Protein AF-A0A1U7WMT5-F1 (afdb_monomer_lite)

Radius of gyration: 21.85 Å; chains: 1; bounding box: 41×40×58 Å

Organism: Nicotiana sylvestris (NCBI:txid4096)

pLDDT: mean 90.39, std 6.58, range [62.38, 97.44]

Sequence (151 aa):
MSKIEEIDPRVKAYLYDIAYHRWSRVHATVNRTWTMTSNIAESLNDVTKYARELPIVELLEYMRTLLERWTKEKLLKVKGTFTYLGYKFNKELDDNRTLSHKLMVRASTNYIHTVIDGVRRYIVCLENKKCSCGQFQLDELPCPHALATLR

Secondary structure (DSSP, 8-state):
-HHHHTT-HHHHHHHHHT-HHHH-GGG-SS--TTT--THHHHHHHHHHTTGGGS-HHHHHHHHHHHHHHHHHHHHHHHHT--SSS-HHHHHHHHHHHHHHTT-EEEESSSSEEEEEETTEEEEEETTTTEETTSHHHHHSS--HHHHHTT-

Structure (mmCIF, N/CA/C/O backbone):
data_AF-A0A1U7WMT5-F1
#
_entry.id   AF-A0A1U7WMT5-F1
#
loop_
_atom_site.group_PDB
_atom_site.id
_atom_site.type_symbol
_atom_site.label_atom_id
_atom_site.label_alt_id
_atom_site.label_comp_id
_atom_site.label_asym_id
_atom_site.label_entity_id
_atom_site.label_seq_id
_atom_site.pdbx_PDB_ins_code
_atom_site.Cartn_x
_atom_site.Cartn_y
_atom_site.Cartn_z
_atom_site.occupancy
_atom_site.B_iso_or_equiv
_atom_site.auth_seq_id
_atom_site.auth_comp_id
_atom_site.auth_asym_id
_atom_site.auth_atom_id
_atom_site.pdbx_PDB_model_num
ATOM 1 N N . MET A 1 1 ? -7.097 -18.917 -9.344 1.00 81.06 1 MET A N 1
ATOM 2 C CA . MET A 1 1 ? -8.405 -19.468 -8.932 1.00 81.06 1 MET A CA 1
ATOM 3 C C . MET A 1 1 ? -8.297 -20.921 -8.488 1.00 81.06 1 MET A C 1
ATOM 5 O O . MET A 1 1 ? -8.842 -21.209 -7.437 1.00 81.06 1 MET A O 1
ATOM 9 N N . SER A 1 2 ? -7.532 -21.790 -9.164 1.00 85.56 2 SER A N 1
ATOM 10 C CA . SER A 1 2 ? -7.352 -23.202 -8.757 1.00 85.56 2 SER A CA 1
ATOM 11 C C . SER A 1 2 ? -6.867 -23.379 -7.309 1.00 85.56 2 SER A C 1
ATOM 13 O O . SER A 1 2 ? -7.491 -24.092 -6.543 1.00 85.56 2 SER A O 1
ATOM 15 N N . LYS A 1 3 ? -5.865 -22.601 -6.871 1.00 89.00 3 LYS A N 1
ATOM 16 C CA . LYS A 1 3 ? -5.410 -22.614 -5.464 1.00 89.00 3 LYS A CA 1
ATOM 17 C C . LYS A 1 3 ? -6.481 -22.208 -4.437 1.00 89.00 3 LYS A C 1
ATOM 19 O O . LYS A 1 3 ? -6.390 -22.593 -3.286 1.00 89.00 3 LYS A O 1
ATOM 24 N N . ILE A 1 4 ? -7.452 -21.374 -4.822 1.00 86.44 4 ILE A N 1
ATOM 25 C CA . ILE A 1 4 ? -8.545 -20.949 -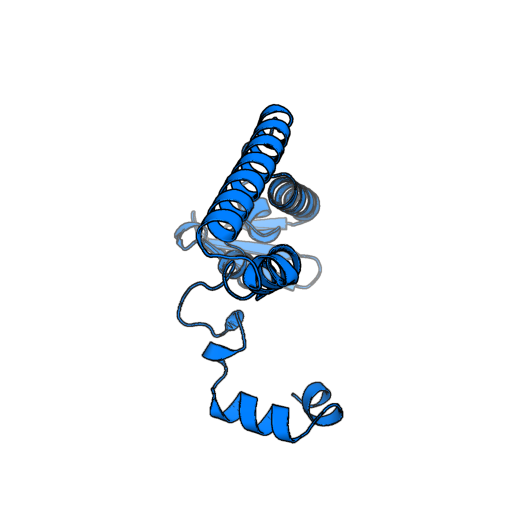3.923 1.00 86.44 4 ILE A CA 1
ATOM 26 C C . ILE A 1 4 ? -9.605 -22.051 -3.844 1.00 86.44 4 ILE A C 1
ATOM 28 O O . ILE A 1 4 ? -10.160 -22.306 -2.783 1.00 86.44 4 ILE A O 1
ATOM 32 N N . GLU A 1 5 ? -9.854 -22.719 -4.967 1.00 89.44 5 GLU A N 1
ATOM 33 C CA . GLU A 1 5 ? -10.761 -23.862 -5.069 1.00 89.44 5 GLU A CA 1
ATOM 34 C C . GLU A 1 5 ? -10.283 -25.071 -4.263 1.00 89.44 5 GLU A C 1
ATOM 36 O O . GLU A 1 5 ? -11.106 -25.754 -3.667 1.00 89.44 5 GLU A O 1
ATOM 41 N N . GLU A 1 6 ? -8.965 -25.285 -4.189 1.00 93.25 6 GLU A N 1
ATOM 42 C CA . GLU A 1 6 ? -8.343 -26.295 -3.322 1.00 93.25 6 GLU A CA 1
ATOM 43 C C . GLU A 1 6 ? -8.605 -26.046 -1.826 1.00 93.25 6 GLU A C 1
ATOM 45 O O . GLU A 1 6 ? -8.640 -26.999 -1.052 1.00 93.25 6 GLU A O 1
ATOM 50 N N . ILE A 1 7 ? -8.795 -24.786 -1.410 1.00 91.94 7 ILE A N 1
ATOM 51 C CA . ILE A 1 7 ? -9.085 -24.424 -0.013 1.00 91.94 7 ILE A CA 1
ATOM 52 C C . ILE A 1 7 ? -10.578 -24.594 0.280 1.00 91.94 7 ILE A C 1
ATOM 54 O O . ILE A 1 7 ? -10.950 -25.283 1.226 1.00 91.94 7 ILE A O 1
ATOM 58 N N . ASP A 1 8 ? -11.433 -23.939 -0.510 1.00 92.19 8 ASP A N 1
ATOM 59 C CA . ASP A 1 8 ? -12.888 -24.067 -0.408 1.00 92.19 8 ASP A CA 1
ATOM 60 C C . ASP A 1 8 ? -13.551 -23.701 -1.754 1.00 92.19 8 ASP A C 1
ATOM 62 O O . ASP A 1 8 ? -13.516 -22.535 -2.178 1.00 92.19 8 ASP A O 1
ATOM 66 N N . PRO A 1 9 ? -14.223 -24.656 -2.425 1.00 91.19 9 PRO A N 1
ATOM 67 C CA . PRO A 1 9 ? -14.926 -24.409 -3.684 1.00 91.19 9 PRO A CA 1
ATOM 68 C C . PRO A 1 9 ? -15.993 -23.307 -3.598 1.00 91.19 9 PRO A C 1
ATOM 70 O O . PRO A 1 9 ? -16.239 -22.596 -4.576 1.00 91.19 9 PRO A O 1
ATOM 73 N N . ARG A 1 10 ? -16.611 -23.109 -2.426 1.00 94.06 10 ARG A N 1
ATOM 74 C CA . ARG A 1 10 ? -17.639 -22.075 -2.215 1.00 94.06 10 ARG A CA 1
ATOM 75 C C . ARG A 1 10 ? -17.046 -20.675 -2.285 1.00 94.06 10 ARG A C 1
ATOM 77 O O . ARG A 1 10 ? -17.693 -19.759 -2.788 1.00 94.06 10 ARG A O 1
ATOM 84 N N . VAL A 1 11 ? -15.798 -20.510 -1.842 1.00 91.81 11 VAL A N 1
ATOM 85 C CA . VAL A 1 11 ? -15.089 -19.226 -1.908 1.00 91.81 11 VAL A CA 1
ATOM 86 C C . VAL A 1 11 ? -14.852 -18.836 -3.361 1.00 91.81 11 VAL A C 1
ATOM 88 O O . VAL A 1 11 ? -15.065 -17.682 -3.723 1.00 91.81 11 VAL A O 1
ATOM 91 N N . LYS A 1 12 ? -14.490 -19.792 -4.226 1.00 89.50 12 LYS A N 1
ATOM 92 C CA . LYS A 1 12 ? -14.370 -19.540 -5.669 1.00 89.50 12 LYS A CA 1
ATOM 93 C C . LYS A 1 12 ? -15.686 -19.011 -6.245 1.00 89.50 12 LYS A C 1
ATOM 95 O O . LYS A 1 12 ? -15.663 -17.972 -6.902 1.00 89.50 12 LYS A O 1
ATOM 100 N N . ALA A 1 13 ? -16.803 -19.695 -5.988 1.00 91.25 13 ALA A N 1
ATOM 101 C CA . ALA A 1 13 ? -18.118 -19.283 -6.486 1.00 91.25 13 ALA A CA 1
ATOM 102 C C . ALA A 1 13 ? -18.495 -17.872 -6.001 1.00 91.25 13 ALA A C 1
ATOM 104 O O . ALA A 1 13 ? -18.848 -17.018 -6.811 1.00 91.25 13 ALA A O 1
ATOM 105 N N . TYR A 1 14 ? -18.311 -17.600 -4.707 1.00 93.38 14 TYR A N 1
ATOM 106 C CA . TYR A 1 14 ? -18.559 -16.284 -4.123 1.00 93.38 14 TYR A CA 1
ATOM 107 C C . TYR A 1 14 ? -17.698 -15.179 -4.754 1.00 93.38 14 TYR A C 1
ATOM 109 O O . TYR A 1 14 ? -18.219 -14.131 -5.122 1.00 93.38 14 TYR A O 1
ATOM 117 N N . LEU A 1 15 ? -16.389 -15.402 -4.932 1.00 91.31 15 LEU A N 1
ATOM 118 C CA . LEU A 1 15 ? -15.484 -14.412 -5.534 1.00 91.31 15 LEU A CA 1
ATOM 119 C C . LEU A 1 15 ? -15.850 -14.082 -6.988 1.00 91.31 15 LEU A C 1
ATOM 121 O O . LEU A 1 15 ? -15.633 -12.952 -7.434 1.00 91.31 15 LEU A O 1
ATOM 125 N N . TYR A 1 16 ? -16.391 -15.048 -7.731 1.00 90.44 16 TYR A N 1
ATOM 126 C CA . TYR A 1 16 ? -16.929 -14.785 -9.063 1.00 90.44 16 TYR A CA 1
ATOM 127 C C . TYR A 1 16 ? -18.209 -13.947 -9.004 1.00 90.44 16 TYR A C 1
ATOM 129 O O . TYR A 1 16 ? -18.306 -12.975 -9.750 1.00 90.44 16 TYR A O 1
ATOM 137 N N . ASP A 1 17 ? -19.128 -14.267 -8.090 1.00 93.50 17 ASP A N 1
ATOM 138 C CA . ASP A 1 17 ? -20.404 -13.560 -7.918 1.00 93.50 17 ASP A CA 1
ATOM 139 C C . ASP A 1 17 ? -20.213 -12.076 -7.556 1.00 93.50 17 ASP A C 1
ATOM 141 O O . ASP A 1 17 ? -20.774 -11.182 -8.187 1.00 93.50 17 ASP A O 1
ATOM 145 N N . ILE A 1 18 ? -19.314 -11.779 -6.613 1.00 91.88 18 ILE A N 1
ATOM 146 C CA . ILE A 1 18 ? -19.033 -10.391 -6.211 1.00 91.88 18 ILE A CA 1
ATOM 147 C C . ILE A 1 18 ? -18.161 -9.615 -7.218 1.00 91.88 18 ILE A C 1
ATOM 149 O O . ILE A 1 18 ? -17.979 -8.407 -7.058 1.00 91.88 18 ILE A O 1
ATOM 153 N N . ALA A 1 19 ? -17.634 -10.290 -8.245 1.00 90.56 19 ALA A N 1
ATOM 154 C CA . ALA A 1 19 ? -16.747 -9.780 -9.291 1.00 90.56 19 ALA A CA 1
ATOM 155 C C . ALA A 1 19 ? -15.371 -9.235 -8.836 1.00 90.56 19 ALA A C 1
ATOM 157 O O . ALA A 1 19 ? -15.168 -8.719 -7.735 1.00 90.56 19 ALA A O 1
ATOM 158 N N . TYR A 1 20 ? -14.397 -9.293 -9.755 1.00 88.88 20 TYR A N 1
ATOM 159 C CA . TYR A 1 20 ? -12.979 -8.979 -9.512 1.00 88.88 20 TYR A CA 1
ATOM 160 C C . TYR A 1 20 ? -12.715 -7.613 -8.873 1.00 88.88 20 TYR A C 1
ATOM 162 O O . TYR A 1 20 ? -11.847 -7.502 -8.009 1.00 88.88 20 TYR A O 1
ATOM 170 N N . HIS A 1 21 ? -13.467 -6.580 -9.258 1.00 87.19 21 HIS A N 1
ATOM 171 C CA . HIS A 1 21 ? -13.279 -5.221 -8.746 1.00 87.19 21 HIS A CA 1
ATOM 172 C C . HIS A 1 21 ? -13.530 -5.095 -7.234 1.00 87.19 21 HIS A C 1
ATOM 174 O O . HIS A 1 21 ? -13.096 -4.118 -6.619 1.00 87.19 21 HIS A O 1
ATOM 180 N N . ARG A 1 22 ? -14.228 -6.063 -6.618 1.00 85.50 22 ARG A N 1
ATOM 181 C CA . ARG A 1 22 ? -14.501 -6.060 -5.177 1.00 85.50 22 ARG A CA 1
ATOM 182 C C . ARG A 1 22 ? -13.407 -6.716 -4.348 1.00 85.50 22 ARG A C 1
ATOM 184 O O . ARG A 1 22 ? -13.214 -6.276 -3.218 1.00 85.50 22 ARG A O 1
ATOM 191 N N . TRP A 1 23 ? -12.683 -7.693 -4.889 1.00 85.06 23 TRP A N 1
ATOM 192 C CA . TRP A 1 23 ? -11.716 -8.492 -4.124 1.00 85.06 23 TRP A CA 1
ATOM 193 C C . TRP A 1 23 ? -10.271 -8.411 -4.627 1.00 85.06 23 TRP A C 1
ATOM 195 O O . TRP A 1 23 ? -9.355 -8.754 -3.885 1.00 85.06 23 TRP A O 1
ATOM 205 N N . SER A 1 24 ? -10.033 -7.926 -5.847 1.00 85.50 24 SER A N 1
ATOM 206 C CA . SER A 1 24 ? -8.689 -7.714 -6.388 1.00 85.50 24 SER A CA 1
ATOM 207 C C . SER A 1 24 ? -8.391 -6.228 -6.549 1.00 85.50 24 SER A C 1
ATOM 209 O O . SER A 1 24 ? -9.080 -5.523 -7.287 1.00 85.50 24 SER A O 1
ATOM 211 N N . ARG A 1 25 ? -7.306 -5.761 -5.913 1.00 84.88 25 ARG A N 1
ATOM 212 C CA . ARG A 1 25 ? -6.805 -4.378 -6.045 1.00 84.88 25 ARG A CA 1
ATOM 213 C C . ARG A 1 25 ? -6.540 -3.995 -7.503 1.00 84.88 25 ARG A C 1
ATOM 215 O O . ARG A 1 25 ? -6.840 -2.876 -7.892 1.00 84.88 25 ARG A O 1
ATOM 222 N N . VAL A 1 26 ? -6.032 -4.932 -8.306 1.00 83.44 26 VAL A N 1
ATOM 223 C CA . VAL A 1 26 ? -5.700 -4.725 -9.731 1.00 83.44 26 VAL A CA 1
ATOM 224 C C . VAL A 1 26 ? -6.928 -4.405 -10.580 1.00 83.44 26 VAL A C 1
ATOM 226 O O . VAL A 1 26 ? -6.812 -3.714 -11.586 1.00 83.44 26 VAL A O 1
ATOM 229 N N . HIS A 1 27 ? -8.102 -4.887 -10.175 1.00 86.19 27 HIS A N 1
ATOM 230 C CA . HIS A 1 27 ? -9.350 -4.693 -10.910 1.00 86.19 27 HIS A CA 1
ATOM 231 C C . HIS A 1 27 ? -10.276 -3.664 -10.256 1.00 86.19 27 HIS A C 1
ATOM 233 O O . HIS A 1 27 ? -11.398 -3.478 -10.725 1.00 86.19 27 HIS A O 1
ATOM 239 N N . ALA A 1 28 ? -9.853 -3.022 -9.165 1.00 83.56 28 ALA A N 1
ATOM 240 C CA . ALA A 1 28 ? -10.669 -2.033 -8.481 1.00 83.56 28 ALA A CA 1
ATOM 241 C C . ALA A 1 28 ? -10.879 -0.796 -9.371 1.00 83.56 28 ALA A C 1
ATOM 243 O O . ALA A 1 28 ? -9.951 -0.298 -10.003 1.00 83.56 28 ALA A O 1
ATOM 244 N N . THR A 1 29 ? -12.112 -0.290 -9.407 1.00 80.50 29 THR A N 1
ATOM 245 C CA . THR A 1 29 ? -12.479 0.924 -10.160 1.00 80.50 29 THR A CA 1
ATOM 246 C C . THR A 1 29 ? -12.039 2.209 -9.465 1.00 80.50 29 THR A C 1
ATOM 248 O O . THR A 1 29 ? -11.907 3.250 -10.100 1.00 80.50 29 THR A O 1
ATOM 251 N N . VAL A 1 30 ? -11.815 2.129 -8.156 1.00 80.38 30 VAL A N 1
ATOM 252 C CA . VAL A 1 30 ? -11.311 3.207 -7.306 1.00 80.38 30 VAL A CA 1
ATOM 253 C C . VAL A 1 30 ? -9.978 2.786 -6.724 1.00 80.38 30 VAL A C 1
ATOM 255 O O . VAL A 1 30 ? -9.740 1.589 -6.534 1.00 80.38 30 VAL A O 1
ATOM 258 N N . ASN A 1 31 ? -9.121 3.753 -6.400 1.00 75.00 31 ASN A N 1
ATOM 259 C CA . ASN A 1 31 ? -7.871 3.393 -5.771 1.00 75.00 31 ASN A CA 1
ATOM 260 C C . ASN A 1 31 ? -8.108 2.879 -4.342 1.00 75.00 31 ASN A C 1
ATOM 262 O O . ASN A 1 31 ? -8.660 3.581 -3.497 1.00 75.00 31 ASN A O 1
ATOM 266 N N . ARG A 1 32 ? -7.705 1.632 -4.087 1.00 74.88 32 ARG A N 1
ATOM 267 C CA . ARG A 1 32 ? -7.849 0.963 -2.790 1.00 74.88 32 ARG A CA 1
ATOM 268 C C . ARG A 1 32 ? -6.508 0.646 -2.125 1.00 74.88 32 ARG A C 1
ATOM 270 O O . ARG A 1 32 ? -6.489 -0.193 -1.225 1.00 74.88 32 ARG A O 1
ATOM 277 N N . THR A 1 33 ? -5.403 1.277 -2.547 1.00 73.69 33 THR A N 1
ATOM 278 C CA . THR A 1 33 ? -4.041 1.041 -2.020 1.00 73.69 33 THR A CA 1
ATOM 279 C C . THR A 1 33 ? -3.998 0.926 -0.497 1.00 73.69 33 THR A C 1
ATOM 281 O O . THR A 1 33 ? -3.347 0.029 0.034 1.00 73.69 33 THR A O 1
ATOM 284 N N . TRP A 1 34 ? -4.741 1.790 0.198 1.00 67.81 34 TRP A N 1
ATOM 285 C CA . TRP A 1 34 ? -4.631 1.977 1.646 1.00 67.81 34 TRP A CA 1
ATOM 286 C C . TRP A 1 34 ? -5.826 1.461 2.458 1.00 67.81 34 TRP A C 1
ATOM 288 O O . TRP A 1 34 ? -5.753 1.434 3.682 1.00 67.81 34 TRP A O 1
ATOM 298 N N . THR A 1 35 ? -6.917 1.046 1.808 1.00 62.38 35 THR A N 1
ATOM 299 C CA . THR A 1 35 ? -8.229 0.851 2.469 1.00 62.38 35 THR A CA 1
ATOM 300 C C . THR A 1 35 ? -8.657 -0.616 2.571 1.00 62.38 35 THR A C 1
ATOM 302 O O . THR A 1 35 ? -9.658 -0.922 3.205 1.00 62.38 35 THR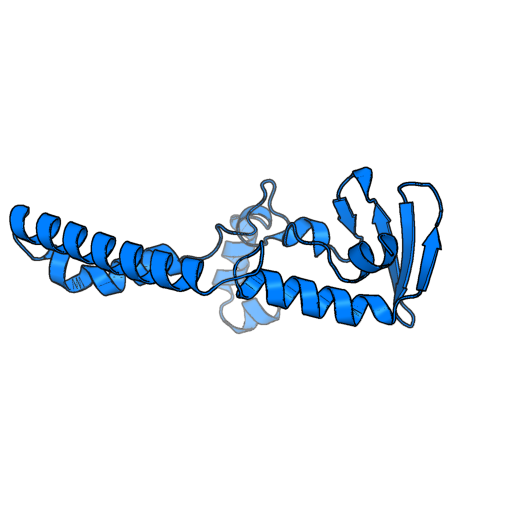 A O 1
ATOM 305 N N . MET A 1 36 ? -7.925 -1.552 1.959 1.00 65.00 36 MET A N 1
ATOM 306 C CA . MET A 1 36 ? -8.339 -2.965 1.915 1.00 65.00 36 MET A CA 1
ATOM 307 C C . MET A 1 36 ? -7.978 -3.799 3.149 1.00 65.00 36 MET A C 1
ATOM 309 O O . MET A 1 36 ? -8.175 -5.011 3.125 1.00 65.00 36 MET A O 1
ATOM 313 N N . THR A 1 37 ? -7.442 -3.201 4.212 1.00 71.44 37 THR A N 1
ATOM 314 C CA . THR A 1 37 ? -7.078 -3.948 5.420 1.00 71.44 37 THR A CA 1
ATOM 315 C C . THR A 1 37 ? -8.100 -3.719 6.529 1.00 71.44 37 THR A C 1
ATOM 317 O O . THR A 1 37 ? -8.402 -2.588 6.905 1.00 71.44 37 THR A O 1
ATOM 320 N N . SER A 1 38 ? -8.614 -4.812 7.093 1.00 77.62 38 SER A N 1
ATOM 321 C CA . SER A 1 38 ? -9.412 -4.796 8.324 1.00 77.62 38 SER A CA 1
ATOM 322 C C . SER A 1 38 ? -8.565 -4.486 9.559 1.00 77.62 38 SER A C 1
ATOM 324 O O . SER A 1 38 ? -9.132 -4.231 10.614 1.00 77.62 38 SER A O 1
ATOM 326 N N . ASN A 1 39 ? -7.233 -4.423 9.430 1.00 83.12 39 ASN A N 1
ATOM 327 C CA . ASN A 1 39 ? -6.281 -4.217 10.524 1.00 83.12 39 ASN A CA 1
ATOM 328 C C . ASN A 1 39 ? -6.655 -3.061 11.465 1.00 83.12 39 ASN A C 1
ATOM 330 O O . ASN A 1 39 ? -6.453 -3.179 12.667 1.00 83.12 39 ASN A O 1
ATOM 334 N N . ILE A 1 40 ? -7.188 -1.945 10.946 1.00 82.94 40 ILE A N 1
ATOM 335 C CA . ILE A 1 40 ? -7.619 -0.817 11.792 1.00 82.94 40 ILE A CA 1
ATOM 336 C C . ILE A 1 40 ? -8.815 -1.230 12.654 1.00 82.94 40 ILE A C 1
ATOM 338 O O . ILE A 1 40 ? -8.800 -1.023 13.864 1.00 82.94 40 ILE A O 1
ATOM 342 N N . ALA A 1 41 ? -9.838 -1.826 12.039 1.00 87.50 41 ALA A N 1
ATOM 343 C CA . ALA A 1 41 ? -11.029 -2.286 12.741 1.00 87.50 41 ALA A CA 1
ATOM 344 C C . ALA A 1 41 ? -10.700 -3.420 13.721 1.00 87.50 41 ALA A C 1
ATOM 346 O O . ALA A 1 41 ? -11.165 -3.393 14.852 1.00 87.50 41 ALA A O 1
ATOM 347 N N . GLU A 1 42 ? -9.865 -4.380 13.323 1.00 90.31 42 GLU A N 1
ATOM 348 C CA . GLU A 1 42 ? -9.401 -5.485 14.168 1.00 90.31 42 GLU A CA 1
ATOM 349 C C . GLU A 1 42 ? -8.598 -4.979 15.366 1.00 90.31 42 GLU A C 1
ATOM 351 O O . GLU A 1 42 ? -8.906 -5.339 16.496 1.00 90.31 42 GLU A O 1
ATOM 356 N N . SER A 1 43 ? -7.635 -4.081 15.140 1.00 90.12 43 SER A N 1
ATOM 357 C CA . SER A 1 43 ? -6.833 -3.474 16.206 1.00 90.12 43 SER A CA 1
ATOM 358 C C . SER A 1 43 ? -7.698 -2.676 17.185 1.00 90.12 43 SER A C 1
ATOM 360 O O . SER A 1 43 ? -7.552 -2.815 18.398 1.00 90.12 43 SER A O 1
ATOM 362 N N . LEU A 1 44 ? -8.646 -1.880 16.679 1.00 90.31 44 LEU A N 1
ATOM 363 C CA . LEU A 1 44 ? -9.601 -1.163 17.523 1.00 90.31 44 LEU A CA 1
ATOM 364 C C . LEU A 1 44 ? -10.525 -2.116 18.286 1.00 90.31 44 LEU A C 1
ATOM 366 O O . LEU A 1 44 ? -10.791 -1.883 19.464 1.00 90.31 44 LEU A O 1
ATOM 370 N N . ASN A 1 45 ? -11.018 -3.177 17.645 1.00 91.19 45 ASN A N 1
ATOM 371 C CA . ASN A 1 45 ? -11.874 -4.178 18.279 1.00 91.19 45 ASN A CA 1
ATOM 372 C C . ASN A 1 45 ? -11.148 -4.908 19.407 1.00 91.19 45 ASN A C 1
ATOM 374 O O . ASN A 1 45 ? -11.735 -5.087 20.469 1.00 91.19 45 ASN A O 1
ATOM 378 N N . ASP A 1 46 ? -9.889 -5.282 19.193 1.00 93.62 46 ASP A N 1
ATOM 379 C CA . ASP A 1 46 ? -9.069 -5.970 20.186 1.00 93.62 46 ASP A CA 1
ATOM 380 C C . ASP A 1 46 ? -8.794 -5.075 21.400 1.00 93.62 46 ASP A C 1
ATOM 382 O O . ASP A 1 46 ? -9.110 -5.431 22.536 1.00 93.62 46 ASP A O 1
ATOM 386 N N . VAL A 1 47 ? -8.326 -3.846 21.161 1.00 93.44 47 VAL A N 1
ATOM 387 C CA . VAL A 1 47 ? -7.989 -2.908 22.241 1.00 93.44 47 VAL A CA 1
ATOM 388 C C . VAL A 1 47 ? -9.230 -2.448 23.011 1.00 93.44 47 VAL A C 1
ATOM 390 O O . VAL A 1 47 ? -9.164 -2.255 24.220 1.00 93.44 47 VAL A O 1
ATOM 393 N N . THR A 1 48 ? -10.383 -2.301 22.351 1.00 93.12 48 THR A N 1
ATOM 394 C CA . THR A 1 48 ? -11.627 -1.862 23.015 1.00 93.12 48 THR A CA 1
ATOM 395 C C . THR A 1 48 ? -12.501 -3.005 23.526 1.00 93.12 48 THR A C 1
ATOM 397 O O . THR A 1 48 ? -13.564 -2.729 24.077 1.00 93.12 48 THR A O 1
ATOM 400 N N . LYS A 1 49 ? -12.079 -4.270 23.381 1.00 94.44 49 LYS A N 1
ATOM 401 C CA . LYS A 1 49 ? -12.902 -5.456 23.667 1.00 94.44 49 LYS A CA 1
ATOM 402 C C . LYS A 1 49 ? -13.586 -5.398 25.035 1.00 94.44 49 LYS A C 1
ATOM 404 O O . LYS A 1 49 ? -14.804 -5.499 25.098 1.00 94.44 49 LYS A O 1
ATOM 409 N N . TYR A 1 50 ? -12.811 -5.187 26.097 1.00 92.19 50 TYR A N 1
ATOM 410 C CA . TYR A 1 50 ? -13.324 -5.143 27.473 1.00 92.19 50 TYR A CA 1
ATOM 411 C C . TYR A 1 50 ? -13.906 -3.779 27.847 1.00 92.19 50 TYR A C 1
ATOM 413 O O . TYR A 1 50 ? -14.851 -3.694 28.621 1.00 92.19 50 TYR A O 1
ATOM 421 N N . ALA A 1 51 ? -13.382 -2.698 27.261 1.00 92.00 51 ALA A N 1
ATOM 422 C CA . ALA A 1 51 ? -13.865 -1.351 27.547 1.00 92.00 51 ALA A CA 1
ATOM 423 C C . ALA A 1 51 ? -15.342 -1.166 27.159 1.00 92.00 51 ALA A C 1
ATOM 425 O O . ALA A 1 51 ? -16.043 -0.377 27.779 1.00 92.00 51 ALA A O 1
ATOM 426 N N . ARG A 1 52 ? -15.831 -1.910 26.157 1.00 93.19 52 ARG A N 1
ATOM 427 C CA . ARG A 1 52 ? -17.233 -1.869 25.703 1.00 93.19 52 ARG A CA 1
ATOM 428 C C . ARG A 1 52 ? -18.247 -2.343 26.741 1.00 93.19 52 ARG A C 1
ATOM 430 O O . ARG A 1 52 ? -19.422 -2.031 26.590 1.00 93.19 52 ARG A O 1
ATOM 437 N N . GLU A 1 53 ? -17.813 -3.089 27.751 1.00 94.94 53 GLU A N 1
ATOM 438 C CA . GLU A 1 53 ? -18.675 -3.554 28.844 1.00 94.94 53 GLU A CA 1
ATOM 439 C C . GLU A 1 53 ? -18.792 -2.514 29.971 1.00 94.94 53 GLU A C 1
ATOM 441 O O . GLU A 1 53 ? -19.609 -2.671 30.877 1.00 94.94 53 GLU A O 1
ATOM 446 N N . LEU A 1 54 ? -17.997 -1.439 29.915 1.00 94.44 54 LEU A N 1
ATOM 447 C CA . LEU A 1 54 ? -18.005 -0.378 30.915 1.00 94.44 54 LEU A CA 1
ATOM 448 C C . LEU A 1 54 ? -19.216 0.558 30.744 1.00 94.44 54 LEU A C 1
ATOM 450 O O . LEU A 1 54 ? -19.710 0.749 29.626 1.00 94.44 54 LEU A O 1
ATOM 454 N N . PRO A 1 55 ? -19.663 1.224 31.826 1.00 97.25 55 PRO A N 1
ATOM 455 C CA . PRO A 1 55 ? -20.608 2.330 31.735 1.00 97.25 55 PRO A CA 1
ATOM 456 C C . PRO A 1 55 ? -20.130 3.411 30.758 1.00 97.25 55 PRO A C 1
ATOM 458 O O . PRO A 1 55 ? -18.933 3.640 30.592 1.00 97.25 55 PRO A O 1
ATOM 461 N N . ILE A 1 56 ? -21.072 4.140 30.151 1.00 95.19 56 ILE A N 1
ATOM 462 C CA . ILE A 1 56 ? -20.775 5.100 29.073 1.00 95.19 56 ILE A CA 1
ATOM 463 C C . ILE A 1 56 ? -19.687 6.124 29.436 1.00 95.19 56 ILE A C 1
ATOM 465 O O . ILE A 1 56 ? -18.846 6.448 28.603 1.00 95.19 56 ILE A O 1
ATOM 469 N N . VAL A 1 57 ? -19.668 6.603 30.682 1.00 96.81 57 VAL A N 1
ATOM 470 C CA . VAL A 1 57 ? -18.675 7.578 31.156 1.00 96.81 57 VAL A CA 1
ATOM 471 C C . VAL A 1 57 ? -17.273 6.966 31.185 1.00 96.81 57 VAL A C 1
ATOM 473 O O . VAL A 1 57 ? -16.323 7.574 30.698 1.00 96.81 57 VAL A O 1
ATOM 476 N N . GLU A 1 58 ? -17.148 5.744 31.697 1.00 96.38 58 GLU A N 1
ATOM 477 C CA . GLU A 1 58 ? -15.874 5.027 31.792 1.00 96.38 58 GLU A CA 1
ATOM 478 C C . GLU A 1 58 ? -15.355 4.603 30.415 1.00 96.38 58 GLU A C 1
ATOM 480 O O . GLU A 1 58 ? -14.161 4.721 30.138 1.00 96.38 58 GLU A O 1
ATOM 485 N N . LEU A 1 59 ? -16.248 4.188 29.512 1.00 95.25 59 LEU A N 1
ATOM 486 C CA . LEU A 1 59 ? -15.899 3.902 28.122 1.00 95.25 59 LEU A CA 1
ATOM 487 C C . LEU A 1 59 ? -15.325 5.142 27.420 1.00 95.25 59 LEU A C 1
ATOM 489 O O . LEU A 1 59 ? -14.303 5.047 26.738 1.00 95.25 59 LEU A O 1
ATOM 493 N N . LEU A 1 60 ? -15.961 6.306 27.578 1.00 95.94 60 LEU A N 1
ATOM 494 C CA . LEU A 1 60 ? -15.481 7.552 26.973 1.00 95.94 60 LEU A CA 1
ATOM 495 C C . LEU A 1 60 ? -14.118 7.968 27.537 1.00 95.94 60 LEU A C 1
ATOM 497 O O . LEU A 1 60 ? -13.238 8.377 26.778 1.00 95.94 60 LEU A O 1
ATOM 501 N N . GLU A 1 61 ? -13.917 7.812 28.845 1.00 96.69 61 GLU A N 1
ATOM 502 C CA . GLU A 1 61 ? -12.634 8.075 29.498 1.00 96.69 61 GLU A CA 1
ATOM 503 C C . GLU A 1 61 ? -11.534 7.119 28.997 1.00 96.69 61 GLU A C 1
ATOM 505 O O . GLU A 1 61 ? -10.422 7.545 28.663 1.00 96.69 61 GLU A O 1
ATOM 510 N N . TYR A 1 62 ? -11.860 5.835 28.826 1.00 95.94 62 TYR A N 1
ATOM 511 C CA . TYR A 1 62 ? -10.962 4.852 28.221 1.00 95.94 62 TYR A CA 1
ATOM 512 C C . TYR A 1 62 ? -10.585 5.231 26.781 1.00 95.94 62 TYR A C 1
ATOM 514 O O . TYR A 1 62 ? -9.408 5.218 26.413 1.00 95.94 62 TYR A O 1
ATOM 522 N N . MET A 1 63 ? -11.561 5.616 25.952 1.00 94.50 63 MET A N 1
ATOM 523 C CA . MET A 1 63 ? -11.292 6.044 24.576 1.00 94.50 63 MET A CA 1
ATOM 524 C C . MET A 1 63 ? -10.411 7.298 24.530 1.00 94.50 63 MET A C 1
ATOM 526 O O . MET A 1 63 ? -9.483 7.359 23.719 1.00 94.50 63 MET A O 1
ATOM 530 N N . ARG A 1 64 ? -10.658 8.280 25.409 1.00 96.44 64 ARG A N 1
ATOM 531 C CA . ARG A 1 64 ? -9.846 9.502 25.498 1.00 96.44 64 ARG A CA 1
ATOM 532 C C . ARG A 1 64 ? -8.392 9.171 25.820 1.00 96.44 64 ARG A C 1
ATOM 534 O O . ARG A 1 64 ? -7.497 9.556 25.068 1.00 96.44 64 ARG A O 1
ATOM 541 N N . THR A 1 65 ? -8.155 8.414 26.890 1.00 96.25 65 THR A N 1
ATOM 542 C CA . THR A 1 65 ? -6.798 8.039 27.325 1.00 96.25 65 THR A CA 1
ATOM 543 C C . THR A 1 65 ? -6.063 7.200 26.276 1.00 96.25 65 THR A C 1
ATOM 545 O O . THR A 1 65 ? -4.867 7.406 26.043 1.00 96.25 65 THR A O 1
ATOM 548 N N . LEU A 1 66 ? -6.773 6.311 25.574 1.00 95.25 66 LEU A N 1
ATOM 549 C CA . LEU A 1 66 ? -6.223 5.537 24.463 1.00 95.25 66 LEU A CA 1
ATOM 550 C C . LEU A 1 66 ? -5.740 6.439 23.318 1.00 95.25 66 LEU A C 1
ATOM 552 O O . LEU A 1 66 ? -4.597 6.309 22.870 1.00 95.25 66 LEU A O 1
ATOM 556 N N . LEU A 1 67 ? -6.592 7.363 22.864 1.00 94.31 67 LEU A N 1
ATOM 557 C CA . LEU A 1 67 ? -6.270 8.295 21.782 1.00 94.31 67 LEU A CA 1
ATOM 558 C C . LEU A 1 67 ? -5.134 9.241 22.167 1.00 94.31 67 LEU A C 1
ATOM 560 O O . LEU A 1 67 ? -4.240 9.490 21.354 1.00 94.31 67 LEU A O 1
ATOM 564 N N . GLU A 1 68 ? -5.123 9.737 23.403 1.00 96.31 68 GLU A N 1
ATOM 565 C CA . GLU A 1 68 ? -4.032 10.563 23.917 1.00 96.31 68 GLU A CA 1
ATOM 566 C C . GLU A 1 68 ? -2.697 9.816 23.890 1.00 96.31 68 GLU A C 1
ATOM 568 O O . GLU A 1 68 ? -1.700 10.358 23.405 1.00 96.31 68 GLU A O 1
ATOM 573 N N . ARG A 1 69 ? -2.667 8.567 24.374 1.00 95.62 69 ARG A N 1
ATOM 574 C CA . ARG A 1 69 ? -1.464 7.725 24.357 1.00 95.62 69 ARG A CA 1
ATOM 575 C C . ARG A 1 69 ? -0.960 7.514 22.932 1.00 95.62 69 ARG A C 1
ATOM 577 O O . ARG A 1 69 ? 0.201 7.802 22.651 1.00 95.62 69 ARG A O 1
ATOM 584 N N . TRP A 1 70 ? -1.830 7.086 22.020 1.00 93.88 70 TRP A N 1
ATOM 585 C CA . TRP A 1 70 ? -1.458 6.863 20.620 1.00 93.88 70 TRP A CA 1
ATOM 586 C C . TRP A 1 70 ? -0.985 8.139 19.927 1.00 93.88 70 TRP A C 1
ATOM 588 O O . TRP A 1 70 ? -0.026 8.109 19.154 1.00 93.88 70 TRP A O 1
ATOM 598 N N . THR A 1 71 ? -1.608 9.277 20.229 1.00 92.69 71 THR A N 1
ATOM 599 C CA . THR A 1 71 ? -1.192 10.576 19.691 1.00 92.69 71 THR A CA 1
ATOM 600 C C . THR A 1 71 ? 0.195 10.957 20.202 1.00 92.69 71 THR A C 1
ATOM 602 O O . THR A 1 71 ? 1.051 11.339 19.403 1.00 92.69 71 THR A O 1
ATOM 605 N N . LYS A 1 72 ? 0.462 10.791 21.504 1.00 95.12 72 LYS A N 1
ATOM 606 C CA . LYS A 1 72 ? 1.785 11.036 22.103 1.00 95.12 72 LYS A CA 1
ATOM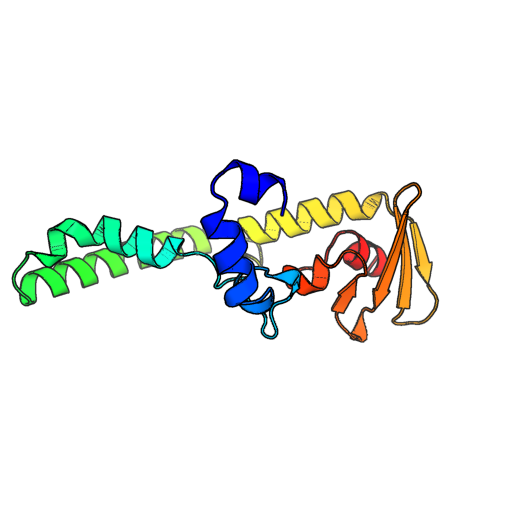 607 C C . LYS A 1 72 ? 2.856 10.140 21.476 1.00 95.12 72 LYS A C 1
ATOM 609 O O . LYS A 1 72 ? 3.884 10.647 21.031 1.00 95.12 72 LYS A O 1
ATOM 614 N N . GLU A 1 73 ? 2.604 8.838 21.362 1.00 92.44 73 GLU A N 1
ATOM 615 C CA . GLU A 1 73 ? 3.521 7.888 20.718 1.00 92.44 73 GLU A CA 1
ATOM 616 C C . GLU A 1 73 ? 3.789 8.244 19.249 1.00 92.44 73 GLU A C 1
ATOM 618 O O . GLU A 1 73 ? 4.936 8.216 18.796 1.00 92.44 73 GLU A O 1
ATOM 623 N N . LYS A 1 74 ? 2.747 8.621 18.497 1.00 88.19 74 LYS A N 1
ATOM 624 C CA . LYS A 1 74 ? 2.879 9.056 17.102 1.00 88.19 74 LYS A CA 1
ATOM 625 C C . LYS A 1 74 ? 3.724 10.324 16.995 1.00 88.19 74 LYS A C 1
ATOM 627 O O . LYS A 1 74 ? 4.614 10.377 16.151 1.00 88.19 74 LYS A O 1
ATOM 632 N N . LEU A 1 75 ? 3.488 11.320 17.849 1.00 88.69 75 LEU A N 1
ATOM 633 C CA . LEU A 1 75 ? 4.267 12.561 17.869 1.00 88.69 75 LEU A CA 1
ATOM 634 C C . LEU A 1 75 ? 5.740 12.309 18.202 1.00 88.69 75 LEU A C 1
ATOM 636 O O . LEU A 1 75 ? 6.610 12.897 17.566 1.00 88.69 75 LEU A O 1
ATOM 640 N N . LEU A 1 76 ? 6.033 11.416 19.151 1.00 90.25 76 LEU A N 1
ATOM 641 C CA . LEU A 1 76 ? 7.409 11.021 19.467 1.00 90.25 76 LEU A CA 1
ATOM 642 C C . LEU A 1 76 ? 8.096 10.358 18.268 1.00 90.25 76 LEU A C 1
ATOM 644 O O . LEU A 1 76 ? 9.219 10.726 17.927 1.00 90.25 76 LEU A O 1
ATOM 648 N N . LYS A 1 77 ? 7.405 9.444 17.574 1.00 85.38 77 LYS A N 1
ATOM 649 C CA . LYS A 1 77 ? 7.922 8.820 16.344 1.00 85.38 77 LYS A CA 1
ATOM 650 C C . LYS A 1 77 ? 8.178 9.848 15.242 1.00 85.38 77 LYS A C 1
ATOM 652 O O . LYS A 1 77 ? 9.213 9.777 14.589 1.00 85.38 77 LYS A O 1
ATOM 657 N N . VAL A 1 78 ? 7.273 10.810 15.054 1.00 83.62 78 VAL A N 1
ATOM 658 C CA . VAL A 1 78 ? 7.441 11.890 14.066 1.00 83.62 78 VAL A CA 1
ATOM 659 C C . VAL A 1 78 ? 8.647 12.761 14.411 1.00 83.62 78 VAL A C 1
ATOM 661 O O . VAL A 1 78 ? 9.460 13.015 13.534 1.00 83.62 78 VAL A O 1
ATOM 664 N N . LYS A 1 79 ? 8.825 13.150 15.680 1.00 85.12 79 LYS A N 1
ATOM 665 C CA . LYS A 1 79 ? 10.004 13.917 16.123 1.00 85.12 79 LYS A CA 1
ATOM 666 C C . LYS A 1 79 ? 11.326 13.184 15.877 1.00 85.12 79 LYS A C 1
ATOM 668 O O . LYS A 1 79 ? 12.333 13.834 15.634 1.00 85.12 79 LYS A O 1
ATOM 673 N N . GLY A 1 80 ? 11.324 11.852 15.949 1.00 81.12 80 GLY A N 1
ATOM 674 C CA . GLY A 1 80 ? 12.487 11.016 15.636 1.00 81.12 80 GLY A CA 1
ATOM 675 C C . GLY A 1 80 ? 12.644 10.658 14.153 1.00 81.12 80 GLY A C 1
ATOM 676 O O . GLY A 1 80 ? 13.607 9.985 13.797 1.00 81.12 80 GLY A O 1
ATOM 677 N N . THR A 1 81 ? 11.708 11.061 13.287 1.00 79.75 81 THR A N 1
ATOM 678 C CA . THR A 1 81 ? 11.746 10.765 11.851 1.00 79.75 81 THR A CA 1
ATOM 679 C C . THR A 1 81 ? 12.240 11.991 11.094 1.00 79.75 81 THR A C 1
ATOM 681 O O . THR A 1 81 ? 11.583 13.025 11.075 1.00 79.75 81 THR A O 1
ATOM 684 N N . PHE A 1 82 ? 13.385 11.860 10.428 1.00 81.88 82 PHE A N 1
ATOM 685 C CA . PHE A 1 82 ? 13.986 12.936 9.628 1.00 81.88 82 PHE A CA 1
ATOM 686 C C . PHE A 1 82 ? 13.674 12.822 8.128 1.00 81.88 82 PHE A C 1
ATOM 688 O O . PHE A 1 82 ? 14.162 13.608 7.321 1.00 81.88 82 PHE A O 1
ATOM 695 N N . THR A 1 83 ? 12.878 11.827 7.740 1.00 82.69 83 THR A N 1
ATOM 696 C CA . THR A 1 83 ? 12.477 11.572 6.355 1.00 82.69 83 THR A CA 1
ATOM 697 C C . THR A 1 83 ? 11.119 12.203 6.060 1.00 82.69 83 THR A C 1
ATOM 699 O O . THR A 1 83 ? 10.256 12.272 6.932 1.00 82.69 83 THR A O 1
ATOM 702 N N . TYR A 1 84 ? 10.905 12.629 4.812 1.00 80.12 84 TYR A N 1
ATOM 703 C CA . TYR A 1 84 ? 9.635 13.230 4.383 1.00 80.12 84 TYR A CA 1
ATOM 704 C C . TYR A 1 84 ? 8.457 12.244 4.475 1.00 80.12 84 TYR A C 1
ATOM 706 O O . TYR A 1 84 ? 7.344 12.614 4.842 1.00 80.12 84 TYR A O 1
ATOM 714 N N . LEU A 1 85 ? 8.711 10.970 4.167 1.00 84.19 85 LEU A N 1
ATOM 715 C CA . LEU A 1 85 ? 7.741 9.888 4.296 1.00 84.19 85 LEU A CA 1
ATOM 716 C C . LEU A 1 85 ? 7.947 9.123 5.608 1.00 84.19 85 LEU A C 1
ATOM 718 O O . LEU A 1 85 ? 9.058 9.055 6.138 1.00 84.19 85 LEU A O 1
ATOM 722 N N . GLY A 1 86 ? 6.883 8.482 6.102 1.00 83.69 86 GLY A N 1
ATOM 723 C CA . GLY A 1 86 ? 6.989 7.547 7.223 1.00 83.69 86 GLY A CA 1
ATOM 724 C C . GLY A 1 86 ? 7.925 6.377 6.896 1.00 83.69 86 GLY A C 1
ATOM 725 O O . GLY A 1 86 ? 8.007 5.956 5.741 1.00 83.69 86 GLY A O 1
ATOM 726 N N . TYR A 1 87 ? 8.593 5.827 7.919 1.00 84.94 87 TYR A N 1
ATOM 727 C CA . TYR A 1 87 ? 9.665 4.824 7.783 1.00 84.94 87 TYR A CA 1
ATOM 728 C C . TYR A 1 87 ? 9.378 3.726 6.749 1.00 84.94 87 TYR A C 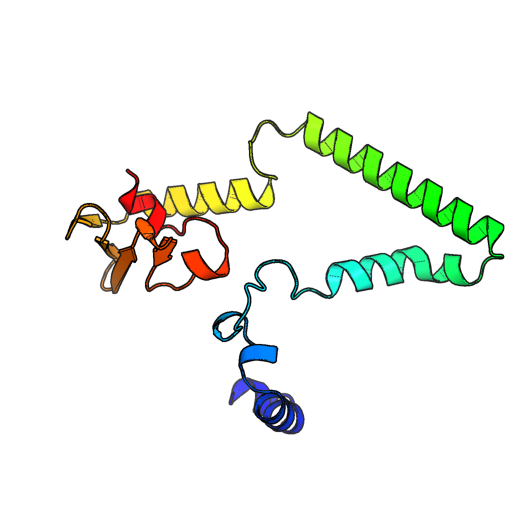1
ATOM 730 O O . TYR A 1 87 ? 10.208 3.472 5.884 1.00 84.94 87 TYR A O 1
ATOM 738 N N . LYS A 1 88 ? 8.186 3.112 6.798 1.00 86.44 88 LYS A N 1
ATOM 739 C CA . LYS A 1 88 ? 7.795 2.030 5.879 1.00 86.44 88 LYS A CA 1
ATOM 740 C C . LYS A 1 88 ? 7.873 2.455 4.408 1.00 86.44 88 LYS A C 1
ATOM 742 O O . LYS A 1 88 ? 8.430 1.726 3.599 1.00 86.44 88 LYS A O 1
ATOM 747 N N . PHE A 1 89 ? 7.321 3.618 4.069 1.00 88.00 89 PHE A N 1
ATOM 748 C CA . PHE A 1 89 ? 7.278 4.107 2.688 1.00 88.00 89 PHE A CA 1
ATOM 749 C C . PHE A 1 89 ? 8.615 4.659 2.235 1.00 88.00 89 PHE A C 1
ATOM 751 O O . PHE A 1 89 ? 8.987 4.482 1.082 1.00 88.00 89 PHE A O 1
ATOM 758 N N . ASN A 1 90 ? 9.351 5.293 3.147 1.00 90.94 90 ASN A N 1
ATOM 759 C CA . ASN A 1 90 ? 10.695 5.742 2.837 1.00 90.94 90 ASN A CA 1
ATOM 760 C C . ASN A 1 90 ? 11.613 4.552 2.537 1.00 90.94 90 ASN A C 1
ATOM 762 O O . ASN A 1 90 ? 12.375 4.604 1.582 1.00 90.94 90 ASN A O 1
ATOM 766 N N . LYS A 1 91 ? 11.493 3.468 3.314 1.00 91.44 91 LYS A N 1
ATOM 767 C CA . LYS A 1 91 ? 12.223 2.222 3.077 1.00 91.44 91 LYS A CA 1
ATOM 768 C C . LYS A 1 91 ? 11.859 1.598 1.728 1.00 91.44 91 LYS A C 1
ATOM 770 O O . LYS A 1 91 ? 12.754 1.330 0.945 1.00 91.44 91 LYS A O 1
ATOM 775 N N . GLU A 1 92 ? 10.567 1.452 1.431 1.00 92.69 92 GLU A N 1
ATOM 776 C CA . GLU A 1 92 ? 10.099 0.945 0.130 1.00 92.69 92 GLU A CA 1
ATOM 777 C C . GLU A 1 92 ? 10.645 1.784 -1.039 1.00 92.69 92 GLU A C 1
ATOM 779 O O . GLU A 1 92 ? 11.093 1.251 -2.051 1.00 92.69 92 GLU A O 1
ATOM 784 N N . LEU A 1 93 ? 10.638 3.114 -0.899 1.00 93.00 93 LEU A N 1
ATOM 785 C CA . LEU A 1 93 ? 11.162 4.017 -1.918 1.00 93.00 93 LEU A CA 1
ATOM 786 C C . LEU A 1 93 ? 12.680 3.862 -2.095 1.00 93.00 93 LEU A C 1
ATOM 788 O O . LEU A 1 93 ? 13.159 3.906 -3.226 1.00 93.00 93 LEU A O 1
ATOM 792 N N . ASP A 1 94 ? 13.426 3.669 -1.008 1.00 93.69 94 ASP A N 1
ATOM 793 C CA . ASP A 1 94 ? 14.880 3.481 -1.032 1.00 93.69 94 ASP A CA 1
ATOM 794 C C . ASP A 1 94 ? 15.281 2.108 -1.602 1.00 93.69 94 ASP A C 1
ATOM 796 O O . ASP A 1 94 ? 16.213 2.003 -2.406 1.00 93.69 94 ASP A O 1
ATOM 800 N N . ASP A 1 95 ? 14.507 1.066 -1.292 1.00 95.12 95 ASP A N 1
ATOM 801 C CA . ASP A 1 95 ? 14.632 -0.262 -1.897 1.00 95.12 95 ASP A CA 1
ATOM 802 C C . ASP A 1 95 ? 14.360 -0.176 -3.412 1.00 95.12 95 ASP A C 1
ATOM 804 O O . ASP A 1 95 ? 15.174 -0.618 -4.231 1.00 95.12 95 ASP A O 1
ATOM 808 N N . ASN A 1 96 ? 13.271 0.493 -3.814 1.00 95.38 96 ASN A N 1
ATOM 809 C CA . ASN A 1 96 ? 12.947 0.712 -5.225 1.00 95.38 96 ASN A CA 1
ATOM 810 C C . ASN A 1 96 ? 14.011 1.548 -5.940 1.00 95.38 96 ASN A C 1
ATOM 812 O O . ASN A 1 96 ? 14.354 1.265 -7.093 1.00 95.38 96 ASN A O 1
ATOM 816 N N . ARG A 1 97 ? 14.566 2.557 -5.259 1.00 94.88 97 ARG A N 1
ATOM 817 C CA . ARG A 1 97 ? 15.681 3.357 -5.764 1.00 94.88 97 ARG A CA 1
ATOM 818 C C . ARG A 1 97 ? 16.881 2.461 -6.015 1.00 94.88 97 ARG A C 1
ATOM 820 O O . ARG A 1 97 ? 17.392 2.466 -7.131 1.00 94.88 97 ARG A O 1
ATOM 827 N N . THR A 1 98 ? 17.269 1.643 -5.041 1.00 96.00 98 THR A N 1
ATOM 828 C CA . THR A 1 98 ? 18.375 0.679 -5.148 1.00 96.00 98 THR A CA 1
ATOM 829 C C . THR A 1 98 ? 18.199 -0.264 -6.338 1.00 96.00 98 THR A C 1
ATOM 831 O O . THR A 1 98 ? 19.130 -0.460 -7.119 1.00 96.00 98 THR A O 1
ATOM 834 N N . LEU A 1 99 ? 16.993 -0.798 -6.539 1.00 95.31 99 LEU A N 1
ATOM 835 C CA . LEU A 1 99 ? 16.677 -1.648 -7.690 1.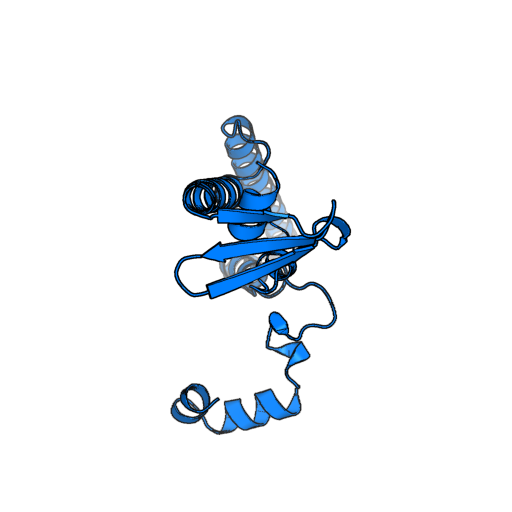00 95.31 99 LEU A CA 1
ATOM 836 C C . LEU A 1 99 ? 16.772 -0.891 -9.021 1.00 95.31 99 LEU A C 1
ATOM 838 O O . LEU A 1 99 ? 17.307 -1.426 -9.993 1.00 95.31 99 LEU A O 1
ATOM 842 N N . SER A 1 100 ? 16.336 0.373 -9.055 1.00 96.56 100 SER A N 1
ATOM 843 C CA . SER A 1 100 ? 16.390 1.217 -10.256 1.00 96.56 100 SER A CA 1
ATOM 844 C C . SER A 1 100 ? 17.813 1.437 -10.782 1.00 96.56 100 SER A C 1
ATOM 846 O O . SER A 1 100 ? 17.997 1.683 -11.975 1.00 96.56 100 SER A O 1
ATOM 848 N N . HIS A 1 101 ? 18.837 1.292 -9.925 1.00 93.88 101 HIS A N 1
ATOM 849 C CA . HIS A 1 101 ? 20.236 1.471 -10.315 1.00 93.88 101 HIS A CA 1
ATOM 850 C C . HIS A 1 101 ? 20.704 0.515 -11.412 1.00 93.88 101 HIS A C 1
ATOM 852 O O . HIS A 1 101 ? 21.605 0.866 -12.172 1.00 93.88 101 HIS A O 1
ATOM 858 N N . LYS A 1 102 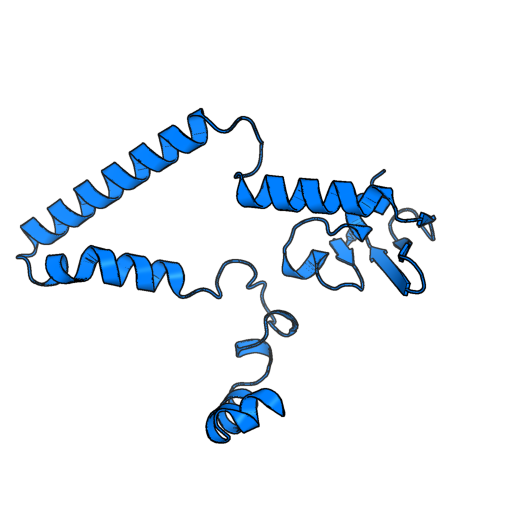? 20.090 -0.667 -11.495 1.00 93.31 102 LYS A N 1
ATOM 859 C CA . LYS A 1 102 ? 20.486 -1.747 -12.408 1.00 93.31 102 LYS A CA 1
ATOM 860 C C . LYS A 1 102 ? 19.722 -1.726 -13.735 1.00 93.31 102 LYS A C 1
ATOM 862 O O . LYS A 1 102 ? 20.000 -2.545 -14.605 1.00 93.31 102 LYS A O 1
ATOM 867 N N . LEU A 1 103 ? 18.748 -0.828 -13.875 1.00 96.12 103 LEU A N 1
ATOM 868 C CA . LEU A 1 103 ? 17.828 -0.806 -15.005 1.00 96.12 103 LEU A CA 1
ATOM 869 C C . LEU A 1 103 ? 18.343 0.109 -16.113 1.00 96.12 103 LEU A C 1
ATOM 871 O O . LEU A 1 103 ? 18.841 1.204 -15.855 1.00 96.12 103 LEU A O 1
ATOM 875 N N . MET A 1 104 ? 18.179 -0.327 -17.360 1.00 95.50 104 MET A N 1
ATOM 876 C CA . MET A 1 104 ? 18.528 0.479 -18.528 1.00 95.50 104 MET A CA 1
ATOM 877 C C . MET A 1 104 ? 17.275 1.146 -19.088 1.00 95.50 104 MET A C 1
ATOM 879 O O . MET A 1 104 ? 16.267 0.482 -19.328 1.00 95.50 104 MET A O 1
ATOM 883 N N . VAL A 1 105 ? 17.349 2.450 -19.346 1.00 96.00 105 VAL A N 1
ATOM 884 C CA . VAL A 1 105 ? 16.226 3.240 -19.860 1.00 96.00 105 VAL A CA 1
ATOM 885 C C . VAL A 1 105 ? 16.485 3.661 -21.299 1.00 96.00 105 VAL A C 1
ATOM 887 O O . VAL A 1 105 ? 17.579 4.090 -21.654 1.00 96.00 105 VAL A O 1
ATOM 890 N N . ARG A 1 106 ? 15.455 3.550 -22.136 1.00 94.50 106 ARG A N 1
ATOM 891 C CA . ARG A 1 106 ? 15.404 4.120 -23.482 1.00 94.50 106 ARG A CA 1
ATOM 892 C C . ARG A 1 106 ? 14.214 5.064 -23.557 1.00 94.50 106 ARG A C 1
ATOM 894 O O . ARG A 1 106 ? 13.069 4.616 -23.476 1.00 94.50 106 ARG A O 1
ATOM 901 N N . ALA A 1 107 ? 14.482 6.357 -23.694 1.00 91.56 107 ALA A N 1
ATOM 902 C CA . ALA A 1 107 ? 13.434 7.346 -23.897 1.00 91.56 107 ALA A CA 1
ATOM 903 C C . ALA A 1 107 ? 12.820 7.171 -25.292 1.00 91.56 107 ALA A C 1
ATOM 905 O O . ALA A 1 107 ? 13.538 7.062 -26.286 1.00 91.56 107 ALA A O 1
ATOM 906 N N . SER A 1 108 ? 11.491 7.113 -25.354 1.00 91.00 108 SER A N 1
ATOM 907 C CA . SER A 1 108 ? 10.742 7.165 -26.614 1.00 91.00 108 SER A CA 1
ATOM 908 C C . SER A 1 108 ? 10.200 8.573 -26.852 1.00 91.00 108 SER A C 1
ATOM 910 O O . SER A 1 108 ? 10.235 9.062 -27.974 1.00 91.00 108 SER A O 1
ATOM 912 N N . THR A 1 109 ? 9.738 9.236 -25.789 1.00 92.00 109 THR A N 1
ATOM 913 C CA . THR A 1 109 ? 9.357 10.656 -25.761 1.00 92.00 109 THR A CA 1
ATOM 914 C C . THR A 1 109 ? 9.762 11.267 -24.415 1.00 92.00 109 THR A C 1
ATOM 916 O O . THR A 1 109 ? 10.287 10.563 -23.555 1.00 92.00 109 THR A O 1
ATOM 919 N N . ASN A 1 110 ? 9.452 12.548 -24.187 1.00 88.12 110 ASN A N 1
ATOM 920 C CA . ASN A 1 110 ? 9.673 13.217 -22.895 1.00 88.12 110 ASN A CA 1
ATOM 921 C C . ASN A 1 110 ? 8.924 12.558 -21.719 1.00 88.12 110 ASN A C 1
ATOM 923 O O . ASN A 1 110 ? 9.305 12.736 -20.567 1.00 88.12 110 ASN A O 1
ATOM 927 N N . TYR A 1 111 ? 7.854 11.804 -21.993 1.00 92.06 111 TYR A N 1
ATOM 928 C CA . TYR A 1 111 ? 7.004 11.209 -20.957 1.00 92.06 111 TYR A CA 1
ATOM 929 C C . TYR A 1 111 ? 6.964 9.683 -21.013 1.00 92.06 111 TYR A C 1
ATOM 931 O O . TYR A 1 111 ? 6.662 9.055 -19.997 1.00 92.06 111 TYR A O 1
ATOM 939 N N . ILE A 1 112 ? 7.259 9.081 -22.171 1.00 95.62 112 ILE A N 1
ATOM 940 C CA . ILE A 1 112 ? 7.192 7.635 -22.391 1.00 95.62 112 ILE A CA 1
ATOM 941 C C . ILE A 1 112 ? 8.599 7.062 -22.500 1.00 95.62 112 ILE A C 1
ATOM 943 O O . ILE A 1 112 ? 9.382 7.431 -23.377 1.00 95.62 112 ILE A O 1
ATOM 947 N N . HIS A 1 113 ? 8.877 6.093 -21.638 1.00 96.75 113 HIS A N 1
ATOM 948 C CA . HIS A 1 113 ? 10.172 5.446 -21.525 1.00 96.75 113 HIS A CA 1
ATOM 949 C C . HIS A 1 113 ? 10.007 3.931 -21.555 1.00 96.75 113 HIS A C 1
ATOM 951 O O . HIS A 1 113 ? 9.120 3.372 -20.908 1.00 96.75 113 HIS A O 1
ATOM 957 N N . THR A 1 114 ? 10.894 3.258 -22.281 1.00 97.19 114 THR A N 1
ATOM 958 C CA . THR A 1 114 ? 11.042 1.805 -22.217 1.00 97.19 114 THR A CA 1
ATOM 959 C C . THR A 1 114 ? 12.169 1.469 -21.249 1.00 97.19 114 THR A C 1
ATOM 961 O O . THR A 1 114 ? 13.310 1.875 -21.459 1.00 97.19 114 THR A O 1
ATOM 964 N N . VAL A 1 115 ? 11.863 0.709 -20.202 1.00 96.94 115 VAL A N 1
ATOM 965 C CA . VAL A 1 115 ? 12.824 0.254 -19.194 1.00 96.94 115 VAL A CA 1
ATOM 966 C C . VAL A 1 115 ? 13.107 -1.228 -19.403 1.00 96.94 115 VAL A C 1
ATOM 968 O O . VAL A 1 115 ? 12.184 -2.033 -19.518 1.00 96.94 115 VAL A O 1
ATOM 971 N N . ILE A 1 116 ? 14.385 -1.584 -19.482 1.00 96.19 116 ILE A N 1
ATOM 972 C CA . ILE A 1 116 ? 14.866 -2.949 -19.677 1.00 96.19 116 ILE A CA 1
ATOM 973 C C . ILE A 1 116 ? 15.336 -3.485 -18.324 1.00 96.19 116 ILE A C 1
ATOM 975 O O . ILE A 1 116 ? 16.244 -2.924 -17.708 1.00 96.19 116 ILE A O 1
ATOM 979 N N . ASP A 1 117 ? 14.707 -4.576 -17.897 1.00 93.75 117 ASP A N 1
ATOM 980 C CA . ASP A 1 117 ? 14.990 -5.308 -16.662 1.00 93.75 117 ASP A CA 1
ATOM 981 C C . ASP A 1 117 ? 15.275 -6.773 -17.023 1.00 93.75 117 ASP A C 1
ATOM 983 O O . ASP A 1 117 ? 14.369 -7.578 -17.279 1.00 93.75 117 ASP A O 1
ATOM 987 N N . GLY A 1 118 ? 16.562 -7.090 -17.178 1.00 90.88 118 GLY A N 1
ATOM 988 C CA . GLY A 1 118 ? 17.008 -8.360 -17.745 1.00 90.88 118 GLY A CA 1
ATOM 989 C C . GLY A 1 118 ? 16.425 -8.591 -19.144 1.00 90.88 118 GLY A C 1
ATOM 990 O O . GLY A 1 118 ? 16.703 -7.847 -20.083 1.00 90.88 118 GLY A O 1
ATOM 991 N N . VAL A 1 119 ? 15.602 -9.635 -19.284 1.00 91.88 119 VAL A N 1
ATOM 992 C CA . VAL A 1 119 ? 14.934 -9.996 -20.551 1.00 91.88 119 VAL A CA 1
ATOM 993 C C . VAL A 1 119 ? 13.582 -9.306 -20.748 1.00 91.88 119 VAL A C 1
ATOM 995 O O . VAL A 1 119 ? 13.010 -9.367 -21.837 1.00 91.88 119 VAL A O 1
ATOM 998 N N . ARG A 1 120 ? 13.040 -8.669 -19.704 1.00 95.25 120 ARG A N 1
ATOM 999 C CA . ARG A 1 120 ? 11.718 -8.038 -19.742 1.00 95.25 120 ARG A CA 1
ATOM 1000 C C . ARG A 1 120 ? 11.836 -6.564 -20.097 1.00 95.25 120 ARG A C 1
ATOM 1002 O O . ARG A 1 120 ? 12.829 -5.900 -19.807 1.00 95.25 120 ARG A O 1
ATOM 1009 N N . ARG A 1 121 ? 10.785 -6.054 -20.736 1.00 96.25 121 ARG A N 1
ATOM 1010 C CA . ARG A 1 121 ? 10.642 -4.638 -21.066 1.00 96.25 121 ARG A CA 1
ATOM 1011 C C . ARG A 1 121 ? 9.383 -4.105 -20.415 1.00 96.25 121 ARG A C 1
ATOM 1013 O O . ARG A 1 121 ? 8.324 -4.723 -20.519 1.00 96.25 121 ARG A O 1
ATOM 1020 N N . TYR A 1 122 ? 9.513 -2.949 -19.789 1.00 97.06 122 TYR A N 1
ATOM 1021 C CA . TYR A 1 122 ? 8.413 -2.237 -19.167 1.00 97.06 122 TYR A CA 1
ATOM 1022 C C . TYR A 1 122 ? 8.252 -0.869 -19.809 1.00 97.06 122 TYR A C 1
ATOM 1024 O O . TYR A 1 122 ? 9.232 -0.229 -20.181 1.00 97.06 122 TYR A O 1
ATOM 1032 N N . ILE A 1 123 ? 7.007 -0.428 -19.945 1.00 97.06 123 ILE A N 1
ATOM 1033 C CA . ILE A 1 123 ? 6.673 0.892 -20.473 1.00 97.06 123 ILE A CA 1
ATOM 1034 C C . ILE A 1 123 ? 6.260 1.757 -19.292 1.00 97.06 123 ILE A C 1
ATOM 1036 O O . ILE A 1 123 ? 5.338 1.406 -18.552 1.00 97.06 123 ILE A O 1
ATOM 1040 N N . VAL A 1 124 ? 6.944 2.882 -19.128 1.00 97.44 124 VAL A N 1
ATOM 1041 C CA . VAL A 1 124 ? 6.658 3.887 -18.109 1.00 97.44 124 VAL A CA 1
ATOM 1042 C C . VAL A 1 124 ? 6.138 5.138 -18.799 1.00 97.44 124 VAL A C 1
ATOM 1044 O O . VAL A 1 124 ? 6.768 5.650 -19.720 1.00 97.44 124 VAL A O 1
ATOM 1047 N N . CYS A 1 125 ? 5.000 5.638 -18.331 1.00 96.25 125 CYS A N 1
ATOM 1048 C CA . CYS A 1 125 ? 4.442 6.926 -18.711 1.00 96.25 125 CYS A CA 1
ATOM 1049 C C . CYS A 1 125 ? 4.421 7.828 -17.474 1.00 96.25 125 CYS A C 1
ATOM 1051 O O . CYS A 1 125 ? 3.619 7.610 -16.561 1.00 96.25 125 CYS A O 1
ATOM 1053 N N . LEU A 1 126 ? 5.311 8.822 -17.438 1.00 93.56 126 LEU A N 1
ATOM 1054 C CA . LEU A 1 126 ? 5.463 9.729 -16.297 1.00 93.56 126 LEU A CA 1
ATOM 1055 C C . LEU A 1 126 ? 4.274 10.681 -16.146 1.00 93.56 126 LEU A C 1
ATOM 1057 O O . LEU A 1 126 ? 3.803 10.882 -15.031 1.00 93.56 126 LEU A O 1
ATOM 1061 N N . GLU A 1 127 ? 3.748 11.193 -17.260 1.00 93.56 127 GLU A N 1
ATOM 1062 C CA . GLU A 1 127 ? 2.586 12.094 -17.284 1.00 93.56 127 GLU A CA 1
ATOM 1063 C C . GLU A 1 127 ? 1.369 11.470 -16.587 1.00 93.56 127 GLU A C 1
ATOM 1065 O O . GLU A 1 127 ? 0.751 12.079 -15.719 1.00 93.56 127 GLU A O 1
ATOM 1070 N N . ASN A 1 128 ? 1.086 10.202 -16.896 1.00 92.25 128 ASN A N 1
ATOM 1071 C CA . ASN A 1 128 ? -0.047 9.476 -16.327 1.00 92.25 128 ASN A CA 1
ATOM 1072 C C . ASN A 1 128 ? 0.297 8.690 -15.054 1.00 92.25 128 ASN A C 1
ATOM 1074 O O . ASN A 1 128 ? -0.565 7.977 -14.541 1.00 92.25 128 ASN A O 1
ATOM 1078 N N . LYS A 1 129 ? 1.545 8.758 -14.570 1.00 92.94 129 LYS A N 1
ATOM 1079 C CA . LYS A 1 129 ? 2.058 7.950 -13.449 1.00 92.94 129 LYS A CA 1
ATOM 1080 C C . LYS A 1 129 ? 1.768 6.447 -13.606 1.00 92.94 129 LYS A C 1
ATOM 1082 O O . LYS A 1 129 ? 1.315 5.775 -12.681 1.00 92.94 129 LYS A O 1
ATOM 1087 N N . LYS A 1 130 ? 1.996 5.904 -14.808 1.00 94.75 130 LYS A N 1
ATOM 1088 C CA . LYS A 1 130 ? 1.731 4.491 -15.134 1.00 94.75 130 LYS A CA 1
ATOM 1089 C C . LYS A 1 130 ? 3.012 3.738 -15.443 1.00 94.75 130 LYS A C 1
ATOM 1091 O O . LYS A 1 130 ? 3.889 4.243 -16.136 1.00 94.75 130 LYS A O 1
ATOM 1096 N N . CYS A 1 131 ? 3.076 2.492 -14.991 1.00 95.88 131 CYS A N 1
ATOM 1097 C CA . CYS A 1 131 ? 4.079 1.528 -15.413 1.00 95.88 131 CYS A CA 1
ATOM 1098 C C . CYS A 1 131 ? 3.390 0.227 -15.833 1.00 95.88 131 CYS A C 1
ATOM 1100 O O . CYS A 1 131 ? 2.432 -0.209 -15.193 1.00 95.88 131 CYS A O 1
ATOM 1102 N N . SER A 1 132 ? 3.875 -0.439 -16.878 1.00 95.62 132 SER A N 1
ATOM 1103 C CA . SER A 1 132 ? 3.325 -1.737 -17.286 1.00 95.62 132 SER A CA 1
ATOM 1104 C C . SER A 1 132 ? 3.557 -2.854 -16.255 1.00 95.62 132 SER A C 1
ATOM 1106 O O . SER A 1 132 ? 2.931 -3.902 -16.365 1.00 95.62 132 SER A O 1
ATOM 1108 N N . CYS A 1 133 ? 4.390 -2.640 -15.225 1.00 93.88 133 CYS A N 1
ATOM 1109 C CA . CYS A 1 133 ? 4.475 -3.553 -14.078 1.00 93.88 133 CYS A CA 1
ATOM 1110 C C . CYS A 1 133 ? 3.275 -3.446 -13.115 1.00 93.88 133 CYS A C 1
ATOM 1112 O O . CYS A 1 133 ? 3.130 -4.285 -12.232 1.00 93.88 133 CYS A O 1
ATOM 1114 N N . GLY A 1 134 ? 2.437 -2.409 -13.239 1.00 91.00 134 GLY A N 1
ATOM 1115 C CA . GLY A 1 134 ? 1.252 -2.172 -12.406 1.00 91.00 134 GLY A CA 1
ATOM 1116 C C . GLY A 1 134 ? 1.534 -1.575 -11.022 1.00 91.00 134 GLY A C 1
ATOM 1117 O O . GLY A 1 134 ? 0.664 -0.912 -10.464 1.00 91.00 134 GLY A O 1
ATOM 1118 N N . GLN A 1 135 ? 2.741 -1.751 -10.480 1.00 91.62 135 GLN A N 1
ATOM 1119 C CA . GLN A 1 135 ? 3.083 -1.315 -9.121 1.00 91.62 135 GLN A CA 1
ATOM 1120 C C . GLN A 1 135 ? 2.957 0.203 -8.930 1.00 91.62 135 GLN A C 1
ATOM 1122 O O . GLN A 1 135 ? 2.428 0.647 -7.919 1.00 91.62 135 GLN A O 1
ATOM 1127 N N . PHE A 1 136 ? 3.369 1.004 -9.921 1.00 92.44 136 PHE A N 1
ATOM 1128 C CA . PHE A 1 136 ? 3.310 2.468 -9.814 1.00 92.44 136 PHE A CA 1
ATOM 1129 C C . PHE A 1 136 ? 1.870 2.974 -9.610 1.00 92.44 136 PHE A C 1
ATOM 1131 O O . PHE A 1 136 ? 1.622 3.873 -8.813 1.00 92.44 136 PHE A O 1
ATOM 1138 N N . GLN A 1 137 ? 0.909 2.343 -10.285 1.00 90.31 137 GLN A N 1
ATOM 1139 C CA . GLN A 1 137 ? -0.511 2.656 -10.153 1.00 90.31 137 GLN A CA 1
ATOM 1140 C C . GLN A 1 137 ? -1.095 2.115 -8.847 1.00 90.31 137 GLN A C 1
ATOM 1142 O O . GLN A 1 137 ? -1.936 2.760 -8.230 1.00 90.31 137 GLN A O 1
ATOM 1147 N N . LEU A 1 138 ? -0.680 0.910 -8.451 1.00 87.62 138 LEU A N 1
ATOM 1148 C CA . LEU A 1 138 ? -1.253 0.208 -7.307 1.00 87.62 138 LEU A CA 1
ATOM 1149 C C . LEU A 1 138 ? -0.790 0.757 -5.972 1.00 87.62 138 LEU A C 1
ATOM 1151 O O . LEU A 1 138 ? -1.580 0.741 -5.031 1.00 87.62 138 LEU A O 1
ATOM 1155 N N . ASP A 1 139 ? 0.465 1.177 -5.872 1.00 88.31 139 ASP A N 1
ATOM 1156 C CA . ASP A 1 139 ? 1.063 1.618 -4.614 1.00 88.31 139 ASP A CA 1
ATOM 1157 C C . ASP A 1 139 ? 1.114 3.143 -4.497 1.00 88.31 139 ASP A C 1
ATOM 1159 O O . ASP A 1 139 ? 1.459 3.658 -3.438 1.00 88.31 139 ASP A O 1
ATOM 1163 N N . GLU A 1 140 ? 0.782 3.864 -5.577 1.00 88.69 140 GLU A N 1
ATOM 1164 C CA . GLU A 1 140 ? 0.920 5.327 -5.703 1.00 88.69 140 GLU A CA 1
ATOM 1165 C C . GLU A 1 140 ? 2.335 5.846 -5.397 1.00 88.69 140 GLU A C 1
ATOM 1167 O O . GLU A 1 140 ? 2.564 7.046 -5.236 1.00 88.69 140 GLU A O 1
ATOM 1172 N N . LEU A 1 141 ? 3.305 4.935 -5.357 1.00 90.88 141 LEU A N 1
ATOM 1173 C CA . LEU A 1 141 ? 4.716 5.188 -5.140 1.00 90.88 141 LEU A CA 1
ATOM 1174 C C . LEU A 1 141 ? 5.481 4.809 -6.409 1.00 90.88 141 LEU A C 1
ATOM 1176 O O . LEU A 1 141 ? 5.161 3.797 -7.042 1.00 90.88 141 LEU A O 1
ATOM 1180 N N . PRO A 1 142 ? 6.504 5.589 -6.799 1.00 94.50 142 PRO A N 1
ATOM 1181 C CA . PRO A 1 142 ? 7.363 5.223 -7.911 1.00 94.50 142 PRO A CA 1
ATOM 1182 C C . PRO A 1 142 ? 7.949 3.818 -7.727 1.00 94.50 142 PRO A C 1
ATOM 1184 O O . PRO A 1 142 ? 8.710 3.553 -6.796 1.00 94.50 142 PRO A O 1
ATOM 1187 N N . CYS A 1 143 ? 7.594 2.913 -8.637 1.00 95.88 143 CYS A N 1
ATOM 1188 C CA . CYS A 1 143 ? 8.229 1.601 -8.736 1.00 95.88 143 CYS A CA 1
ATOM 1189 C C . CYS A 1 143 ? 9.681 1.738 -9.249 1.00 95.88 143 CYS A C 1
ATOM 1191 O O . CYS A 1 143 ? 10.032 2.794 -9.789 1.00 95.88 143 CYS A O 1
ATOM 1193 N N . PRO A 1 144 ? 10.513 0.679 -9.194 1.00 97.19 144 PRO A N 1
ATOM 1194 C CA . PRO A 1 144 ? 11.900 0.740 -9.665 1.00 97.19 144 PRO A CA 1
ATOM 1195 C C . PRO A 1 144 ? 12.034 1.241 -11.109 1.00 97.19 144 PRO A C 1
ATOM 1197 O O . PRO A 1 144 ? 12.912 2.045 -11.411 1.00 97.19 144 PRO A O 1
ATOM 1200 N N . HIS A 1 145 ? 11.120 0.829 -11.995 1.00 97.19 145 HIS A N 1
ATOM 1201 C CA . HIS A 1 145 ? 11.096 1.279 -13.389 1.00 97.19 145 HIS A CA 1
ATOM 1202 C C . HIS A 1 145 ? 10.800 2.775 -13.506 1.00 97.19 145 HIS A C 1
ATOM 1204 O O . HIS A 1 145 ? 11.459 3.469 -14.268 1.00 97.19 145 HIS A O 1
ATOM 1210 N N . ALA A 1 146 ? 9.827 3.279 -12.741 1.00 96.69 146 ALA A N 1
ATOM 1211 C CA . ALA A 1 146 ? 9.483 4.696 -12.746 1.00 96.69 146 ALA A CA 1
ATOM 1212 C C . ALA A 1 146 ? 10.642 5.541 -12.206 1.00 96.69 146 ALA A C 1
ATOM 1214 O O . ALA A 1 146 ? 11.004 6.546 -12.811 1.00 96.69 146 ALA A O 1
ATOM 1215 N N . LEU A 1 147 ? 11.286 5.090 -11.127 1.00 96.44 147 LEU A N 1
ATOM 1216 C CA . LEU A 1 147 ? 12.472 5.751 -10.583 1.00 96.44 147 LEU A CA 1
ATOM 1217 C C . LEU A 1 147 ? 13.636 5.755 -11.570 1.00 96.44 147 LEU A C 1
ATOM 1219 O O . LEU A 1 147 ? 14.293 6.780 -11.697 1.00 96.44 147 LEU A O 1
ATOM 1223 N N . ALA A 1 148 ? 13.862 4.663 -12.306 1.00 96.44 148 ALA A N 1
ATOM 1224 C CA . ALA A 1 148 ? 14.936 4.599 -13.295 1.00 96.44 148 ALA A CA 1
ATOM 1225 C C . ALA A 1 148 ? 14.795 5.680 -14.377 1.00 96.44 148 ALA A C 1
ATOM 1227 O O . ALA A 1 148 ? 15.801 6.198 -14.846 1.00 96.44 148 ALA A O 1
ATOM 1228 N N . THR A 1 149 ? 13.561 6.040 -14.746 1.00 94.88 149 THR A N 1
ATOM 1229 C CA . THR A 1 149 ? 13.278 7.068 -15.766 1.00 94.88 149 THR A CA 1
ATOM 1230 C C . THR A 1 149 ? 13.422 8.505 -15.270 1.00 94.88 149 THR A C 1
ATOM 1232 O O . THR A 1 149 ? 13.404 9.421 -16.081 1.00 94.88 149 THR A O 1
ATOM 1235 N N . LEU A 1 150 ? 13.543 8.705 -13.955 1.00 90.00 150 LEU A N 1
ATOM 1236 C CA . LEU A 1 150 ? 13.701 10.018 -13.319 1.00 90.00 150 LEU A CA 1
ATOM 1237 C C . LEU A 1 150 ? 15.169 10.345 -12.986 1.00 90.00 150 LEU A C 1
ATOM 1239 O O . LEU A 1 150 ? 15.423 11.321 -12.281 1.00 90.00 150 LEU A O 1
ATOM 1243 N N . ARG A 1 151 ? 16.112 9.503 -13.420 1.00 78.81 151 ARG A N 1
ATOM 1244 C CA . ARG A 1 151 ? 17.557 9.667 -13.201 1.00 78.81 151 ARG A CA 1
ATOM 1245 C C . ARG A 1 151 ? 18.173 10.437 -14.354 1.00 78.81 151 ARG A C 1
ATOM 1247 O O . ARG A 1 151 ? 19.014 11.306 -14.048 1.00 78.81 151 ARG A O 1
#

InterPro domains:
  IPR007527 Zinc finger, SWIM-type [PF04434] (127-150)
  IPR007527 Zinc finger, SWIM-type [PS50966] (122-151)

Foldseek 3Di:
DVVVVVVPVVVVVVDVVVDCLVPPCLNPPDQCLPPPDCCVVVVCCVQCVVLVVDDPVSSVVSVVVVVVVVVVVVVVQVVVDPDPDRPVQVVQQVVLLVLLVPWDWDDPDPFWIWIDDPPDIWIGGNVVQDIPVCCSVRNVHQGSRSNNSVD